Protein AF-A0AA38JAK2-F1 (afdb_monomer_lite)

pLDDT: mean 86.17, std 13.08, range [46.09, 96.94]

Foldseek 3Di:
DVVVLVVQLVLLCVAPVSVVVVVQVVVDPDPVDRPCPQWDQDPSRFIWGQDPVRDTDTDGRPVCVVVVVVVVVVVVVVVVVPD

Sequence (83 aa):
SNEELDRWVNAYQEDPHFVNVIQTRKLETDMNQPIHPQYFIAEDNLIYFEDVLGNLRLCVPRTLRAEIMNEVHNTITEAAHAG

Structure (mmCIF, N/CA/C/O backbone):
data_AF-A0AA38JAK2-F1
#
_entry.id   AF-A0AA38JAK2-F1
#
loop_
_atom_site.group_PDB
_atom_site.id
_atom_site.type_symbol
_atom_site.label_atom_id
_atom_site.label_alt_id
_atom_site.label_comp_id
_atom_site.label_asym_id
_atom_site.label_entity_id
_atom_site.label_seq_id
_atom_site.pdbx_PDB_ins_code
_atom_site.Cartn_x
_atom_site.Cartn_y
_atom_site.Cartn_z
_atom_site.occupancy
_atom_site.B_iso_or_equiv
_atom_site.auth_seq_id
_atom_site.auth_comp_id
_atom_site.auth_asym_id
_atom_site.auth_atom_id
_atom_site.pdbx_PDB_model_num
ATOM 1 N N . SER A 1 1 ? -11.772 12.791 4.324 1.00 59.81 1 SER A N 1
ATOM 2 C CA . SER A 1 1 ? -11.155 13.619 5.383 1.00 59.81 1 SER A CA 1
ATOM 3 C C . SER A 1 1 ? -9.655 13.407 5.316 1.00 59.81 1 SER A C 1
ATOM 5 O O . SER A 1 1 ? -9.246 12.276 5.089 1.00 59.81 1 SER A O 1
ATOM 7 N N . ASN A 1 2 ? -8.844 14.458 5.475 1.00 82.38 2 ASN A N 1
ATOM 8 C CA . ASN A 1 2 ? -7.378 14.320 5.450 1.00 82.38 2 ASN A CA 1
ATOM 9 C C . ASN A 1 2 ? -6.859 13.408 6.575 1.00 82.38 2 ASN A C 1
ATOM 11 O O . ASN A 1 2 ? -5.866 12.732 6.379 1.00 82.38 2 ASN A O 1
ATOM 15 N N . GLU A 1 3 ? -7.585 13.302 7.692 1.00 93.19 3 GLU A N 1
ATOM 16 C CA . GLU A 1 3 ? -7.227 12.439 8.829 1.00 93.19 3 GLU A CA 1
ATOM 17 C C . GLU A 1 3 ? -7.126 10.952 8.467 1.00 93.19 3 GLU A C 1
ATOM 19 O O . GLU A 1 3 ? -6.197 10.276 8.902 1.00 93.19 3 GLU A O 1
ATOM 24 N N . GLU A 1 4 ? -8.055 10.439 7.653 1.00 91.69 4 GLU A N 1
ATOM 25 C CA . GLU A 1 4 ? -8.001 9.041 7.216 1.00 91.69 4 GLU A CA 1
ATOM 26 C C . GLU A 1 4 ? -6.822 8.839 6.261 1.00 91.69 4 GLU A C 1
ATOM 28 O O . GLU A 1 4 ? -6.066 7.886 6.404 1.00 91.69 4 GLU A O 1
ATOM 33 N N . LEU A 1 5 ? -6.583 9.780 5.344 1.00 94.38 5 LEU A N 1
ATOM 34 C CA . LEU A 1 5 ? -5.414 9.711 4.470 1.00 94.38 5 LEU A CA 1
ATOM 35 C C . LEU A 1 5 ? -4.106 9.713 5.277 1.00 94.38 5 LEU A C 1
ATOM 37 O O . LEU A 1 5 ? -3.260 8.846 5.071 1.00 94.38 5 LEU A O 1
ATOM 41 N N . ASP A 1 6 ? -3.968 10.630 6.235 1.00 95.44 6 ASP A N 1
ATOM 42 C CA . ASP A 1 6 ? -2.792 10.731 7.101 1.00 95.44 6 ASP A CA 1
ATOM 43 C C . ASP A 1 6 ? -2.584 9.444 7.902 1.00 95.44 6 ASP A C 1
ATOM 45 O O . ASP A 1 6 ? -1.462 8.953 8.023 1.00 95.44 6 ASP A O 1
ATOM 49 N N . ARG A 1 7 ? -3.665 8.845 8.408 1.00 95.75 7 ARG A N 1
ATOM 50 C CA . ARG A 1 7 ? -3.624 7.554 9.097 1.00 95.75 7 ARG A CA 1
ATOM 51 C C . ARG A 1 7 ? -3.069 6.447 8.201 1.00 95.75 7 ARG A C 1
ATOM 53 O O . ARG A 1 7 ? -2.200 5.698 8.647 1.00 95.75 7 ARG A O 1
ATOM 60 N N . TRP A 1 8 ? -3.527 6.346 6.954 1.00 96.56 8 TRP A N 1
ATOM 61 C CA . TRP A 1 8 ? -3.009 5.358 6.001 1.00 96.56 8 TRP A CA 1
ATOM 62 C C . TRP A 1 8 ? -1.540 5.607 5.665 1.00 96.56 8 TRP A C 1
ATOM 64 O O . TRP A 1 8 ? -0.730 4.678 5.707 1.00 96.56 8 TRP A O 1
ATOM 74 N N . VAL A 1 9 ? -1.178 6.861 5.392 1.00 95.44 9 VAL A N 1
ATOM 75 C CA . VAL A 1 9 ? 0.203 7.253 5.092 1.00 95.44 9 VAL A CA 1
ATOM 76 C C . VAL A 1 9 ? 1.136 6.920 6.257 1.00 95.44 9 VAL A C 1
ATOM 78 O O . VAL A 1 9 ? 2.192 6.321 6.039 1.00 95.44 9 VAL A O 1
ATOM 81 N N . ASN A 1 10 ? 0.729 7.223 7.490 1.00 96.19 10 ASN A N 1
ATOM 82 C CA . ASN A 1 10 ? 1.480 6.884 8.698 1.00 96.19 10 ASN A CA 1
ATOM 83 C C . ASN A 1 10 ? 1.602 5.367 8.882 1.00 96.19 10 ASN A C 1
ATOM 85 O O . ASN A 1 10 ? 2.694 4.866 9.144 1.00 96.19 10 ASN A O 1
ATOM 89 N N . ALA A 1 11 ? 0.525 4.615 8.656 1.00 96.81 11 ALA A N 1
ATOM 90 C CA . ALA A 1 11 ? 0.552 3.161 8.755 1.00 96.81 11 ALA A CA 1
ATOM 91 C C . ALA A 1 11 ? 1.524 2.512 7.748 1.00 96.81 11 ALA A C 1
ATOM 93 O O . ALA A 1 11 ? 2.167 1.515 8.083 1.00 96.81 11 ALA A O 1
ATOM 94 N N . TYR A 1 12 ? 1.711 3.083 6.550 1.00 96.94 12 TYR A N 1
ATOM 95 C CA . TYR A 1 12 ? 2.768 2.627 5.634 1.00 96.94 12 TYR A CA 1
ATOM 96 C C . TYR A 1 12 ? 4.180 2.871 6.184 1.00 96.94 12 TYR A C 1
ATOM 98 O O . TYR A 1 12 ? 5.064 2.055 5.930 1.00 96.94 12 TYR A O 1
ATOM 106 N N . GLN A 1 13 ? 4.406 3.957 6.936 1.00 94.56 13 GLN A N 1
ATOM 107 C CA . GLN A 1 13 ? 5.706 4.239 7.569 1.00 94.56 13 GLN A CA 1
ATOM 108 C C . GLN A 1 13 ? 6.018 3.291 8.737 1.00 94.56 13 GLN A C 1
ATOM 110 O O . GLN A 1 13 ? 7.180 3.107 9.091 1.00 94.56 13 GLN A O 1
ATOM 115 N N . GLU A 1 14 ? 4.995 2.686 9.336 1.00 95.38 14 GLU A N 1
ATOM 116 C CA . GLU A 1 14 ? 5.139 1.723 10.430 1.00 95.38 14 GLU A CA 1
ATOM 117 C C . GLU A 1 14 ? 5.250 0.272 9.944 1.00 95.38 14 GLU A C 1
ATOM 119 O O . GLU A 1 14 ? 5.626 -0.607 10.720 1.00 95.38 14 GLU A O 1
ATOM 124 N N . ASP A 1 15 ? 4.946 -0.006 8.671 1.00 96.19 15 ASP A N 1
ATOM 125 C CA . ASP A 1 15 ? 5.069 -1.339 8.087 1.00 96.19 15 ASP A CA 1
ATOM 126 C C . ASP A 1 15 ? 6.435 -1.518 7.395 1.00 96.19 15 ASP A C 1
ATOM 128 O O . ASP A 1 15 ? 6.651 -0.956 6.318 1.00 96.19 15 ASP A O 1
ATOM 132 N N . PRO A 1 16 ? 7.346 -2.365 7.927 1.00 95.25 16 PRO A N 1
ATOM 133 C CA . PRO A 1 16 ? 8.670 -2.588 7.341 1.00 95.25 16 PRO A CA 1
ATOM 134 C C . PRO A 1 16 ? 8.687 -2.915 5.844 1.00 95.25 16 PRO A C 1
ATOM 136 O O . PRO A 1 16 ? 9.648 -2.576 5.156 1.00 95.25 16 PRO A O 1
ATOM 139 N N . HIS A 1 17 ? 7.649 -3.588 5.335 1.00 94.38 17 HIS A N 1
ATOM 140 C CA . HIS A 1 17 ? 7.559 -3.925 3.915 1.00 94.38 17 HIS A CA 1
ATOM 141 C C . HIS A 1 17 ? 7.335 -2.668 3.076 1.00 94.38 17 HIS A C 1
ATOM 143 O O . HIS A 1 17 ? 8.077 -2.409 2.132 1.00 94.38 17 HIS A O 1
ATOM 149 N N . PHE A 1 18 ? 6.351 -1.854 3.453 1.00 95.31 18 PHE A N 1
ATOM 150 C CA . PHE A 1 18 ? 6.008 -0.646 2.709 1.00 95.31 18 PHE A CA 1
ATOM 151 C C . PHE A 1 18 ? 7.034 0.471 2.897 1.00 95.31 18 PHE A C 1
ATOM 153 O O . PHE A 1 18 ? 7.315 1.185 1.938 1.00 95.31 18 PHE A O 1
ATOM 160 N N . VAL A 1 19 ? 7.697 0.552 4.054 1.00 94.81 19 VAL A N 1
ATOM 161 C CA . VAL A 1 19 ? 8.879 1.411 4.236 1.00 94.81 19 VAL A CA 1
ATOM 162 C C . VAL A 1 19 ? 9.946 1.096 3.189 1.00 94.81 19 VAL A C 1
ATOM 164 O O . VAL A 1 19 ? 10.457 2.011 2.544 1.00 94.81 19 VAL A O 1
ATOM 167 N N . ASN A 1 20 ? 10.256 -0.187 2.981 1.00 93.19 20 ASN A N 1
ATOM 168 C CA . ASN A 1 20 ? 11.241 -0.607 1.987 1.00 93.19 20 ASN A CA 1
ATOM 169 C C . ASN A 1 20 ? 10.793 -0.242 0.561 1.00 93.19 20 ASN A C 1
ATOM 171 O O . ASN A 1 20 ? 11.561 0.363 -0.185 1.00 93.19 20 ASN A O 1
ATOM 175 N N . VAL A 1 21 ? 9.529 -0.503 0.209 1.00 92.50 21 VAL A N 1
ATOM 176 C CA . VAL A 1 21 ? 8.960 -0.123 -1.099 1.00 92.50 21 VAL A CA 1
ATOM 177 C C . VAL A 1 21 ? 9.063 1.388 -1.348 1.00 92.50 21 VAL A C 1
ATOM 179 O O . VAL A 1 21 ? 9.469 1.816 -2.424 1.00 92.50 21 VAL A O 1
ATOM 182 N N . ILE A 1 22 ? 8.752 2.218 -0.350 1.00 92.12 22 ILE A N 1
ATOM 183 C CA . ILE A 1 22 ? 8.843 3.680 -0.472 1.00 92.12 22 ILE A CA 1
ATOM 184 C C . ILE A 1 22 ? 10.302 4.130 -0.614 1.00 92.12 22 ILE A C 1
ATOM 186 O O . ILE A 1 22 ? 10.608 5.008 -1.421 1.00 92.12 22 ILE A O 1
ATOM 190 N N . GLN A 1 23 ? 11.213 3.565 0.181 1.00 91.12 23 GLN A N 1
ATOM 191 C CA . GLN A 1 23 ? 12.628 3.938 0.157 1.00 91.12 23 GLN A CA 1
ATOM 192 C C . GLN A 1 23 ? 13.297 3.558 -1.162 1.00 91.12 23 GLN A C 1
ATOM 194 O O . GLN A 1 23 ? 13.975 4.390 -1.760 1.00 91.12 23 GLN A O 1
ATOM 199 N N . THR A 1 24 ? 13.077 2.334 -1.635 1.00 89.69 24 THR A N 1
ATOM 200 C CA . THR A 1 24 ? 13.586 1.869 -2.932 1.00 89.69 24 THR A CA 1
ATOM 201 C C . THR A 1 24 ? 13.064 2.746 -4.059 1.00 89.69 24 THR A C 1
ATOM 203 O O . THR A 1 24 ? 13.866 3.258 -4.832 1.00 89.69 24 THR A O 1
ATOM 206 N N . ARG A 1 25 ? 11.764 3.063 -4.069 1.00 84.88 25 ARG A N 1
ATOM 207 C CA . ARG A 1 25 ? 11.170 3.960 -5.068 1.00 84.88 25 ARG A CA 1
ATOM 208 C C . ARG A 1 25 ? 11.785 5.363 -5.079 1.00 84.88 25 ARG A C 1
ATOM 210 O O . ARG A 1 25 ? 11.921 5.958 -6.140 1.00 84.88 25 ARG A O 1
ATOM 217 N N . LYS A 1 26 ? 12.172 5.903 -3.917 1.00 84.19 26 LYS A N 1
ATOM 218 C CA . LYS A 1 26 ? 12.851 7.213 -3.813 1.00 84.19 26 LYS A CA 1
ATOM 219 C C . LYS A 1 26 ? 14.301 7.186 -4.300 1.00 84.19 26 LYS A C 1
ATOM 221 O O . LYS A 1 26 ? 14.815 8.220 -4.716 1.00 84.19 26 LYS A O 1
ATOM 226 N N . LEU A 1 27 ? 14.968 6.040 -4.178 1.00 83.75 27 LEU A N 1
ATOM 227 C CA . LEU A 1 27 ? 16.372 5.852 -4.554 1.00 83.75 27 LEU A CA 1
ATOM 228 C C . LEU A 1 27 ? 16.541 5.351 -5.995 1.00 83.75 27 LEU A C 1
ATOM 230 O O . LEU A 1 27 ? 17.658 5.358 -6.509 1.00 83.75 27 LEU A O 1
ATOM 234 N N . GLU A 1 28 ? 15.458 4.915 -6.638 1.00 80.88 28 GLU A N 1
ATOM 235 C CA . GLU A 1 28 ? 15.449 4.472 -8.029 1.00 80.88 28 GLU A CA 1
ATOM 236 C C . GLU A 1 28 ? 15.872 5.603 -8.972 1.00 80.88 28 GLU A C 1
ATOM 238 O O . GLU A 1 28 ? 15.214 6.634 -9.099 1.00 80.88 28 GLU A O 1
ATOM 243 N N . THR A 1 29 ? 16.992 5.387 -9.656 1.00 73.38 29 THR A N 1
ATOM 244 C CA . THR A 1 29 ? 17.520 6.296 -10.679 1.00 73.38 29 THR A CA 1
ATOM 245 C C . THR A 1 29 ? 17.099 5.898 -12.094 1.00 73.38 29 THR A C 1
ATOM 247 O O . THR A 1 29 ? 17.100 6.748 -12.984 1.00 73.38 29 THR A O 1
ATOM 250 N N . ASP A 1 30 ? 1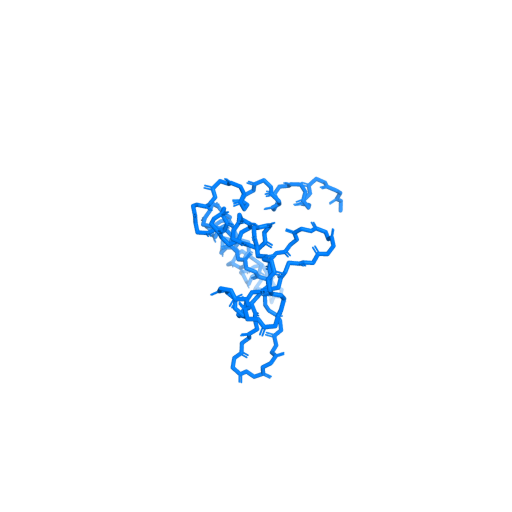6.715 4.634 -12.305 1.00 76.94 30 ASP A N 1
ATOM 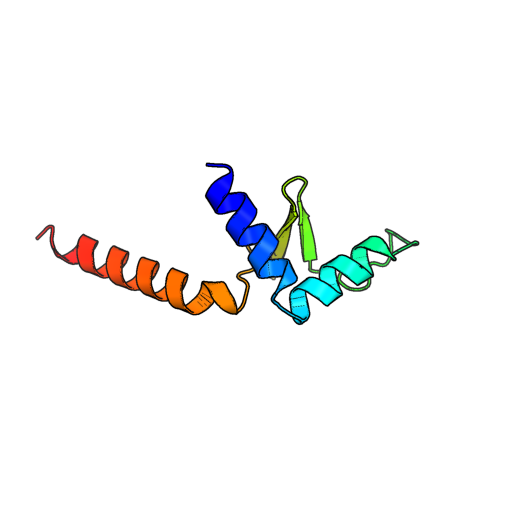251 C CA . ASP A 1 30 ? 16.211 4.110 -13.578 1.00 76.94 30 ASP A CA 1
ATOM 252 C C . ASP A 1 30 ? 14.724 3.749 -13.465 1.00 76.94 30 ASP A C 1
ATOM 254 O O . ASP A 1 30 ? 14.341 2.702 -12.946 1.00 76.94 30 ASP A O 1
ATOM 258 N N . MET A 1 31 ? 13.876 4.630 -13.995 1.00 74.31 31 MET A N 1
ATOM 259 C CA . MET A 1 31 ? 12.422 4.456 -13.996 1.00 74.31 31 MET A CA 1
ATOM 260 C C . MET A 1 31 ? 11.942 3.345 -14.945 1.00 74.31 31 MET A C 1
ATOM 262 O O . MET A 1 31 ? 10.781 2.949 -14.853 1.00 74.31 31 MET A O 1
ATOM 266 N N . ASN A 1 32 ? 12.798 2.837 -15.843 1.00 76.69 32 ASN A N 1
ATOM 267 C CA . ASN A 1 32 ? 12.443 1.760 -16.772 1.00 76.69 32 ASN A CA 1
ATOM 268 C C . ASN A 1 32 ? 12.607 0.362 -16.157 1.00 76.69 32 ASN A C 1
ATOM 270 O O . ASN A 1 32 ? 12.116 -0.612 -16.726 1.00 76.69 32 ASN A O 1
ATOM 274 N N . GLN A 1 33 ? 13.299 0.249 -15.020 1.00 76.19 33 GLN A N 1
ATOM 275 C CA . GLN A 1 33 ? 13.530 -1.013 -14.312 1.00 76.19 33 GLN A CA 1
ATOM 276 C C . GLN A 1 33 ? 13.326 -0.825 -12.803 1.00 76.19 33 GLN A C 1
ATOM 278 O O . GLN A 1 33 ? 14.287 -0.899 -12.034 1.00 76.19 33 GLN A O 1
ATOM 283 N N . PRO A 1 34 ? 12.082 -0.568 -12.360 1.00 80.56 34 PRO A N 1
ATOM 284 C CA . PRO A 1 34 ? 11.802 -0.451 -10.938 1.00 80.56 34 PRO A CA 1
ATOM 285 C C . PRO A 1 34 ? 12.102 -1.774 -10.220 1.00 80.56 34 PRO A C 1
ATOM 287 O O . PRO A 1 34 ? 11.858 -2.860 -10.747 1.00 80.56 34 PRO A O 1
ATOM 290 N N . ILE A 1 35 ? 12.606 -1.681 -8.993 1.00 85.44 35 ILE A N 1
ATOM 291 C CA . ILE A 1 35 ? 12.886 -2.802 -8.087 1.00 85.44 35 ILE A CA 1
ATOM 292 C C . ILE A 1 35 ? 11.578 -3.506 -7.708 1.00 85.44 35 ILE A C 1
ATOM 294 O O . ILE A 1 35 ? 11.536 -4.727 -7.541 1.00 85.44 35 ILE A O 1
ATOM 298 N N . HIS A 1 36 ? 10.497 -2.732 -7.603 1.00 86.31 36 HIS A N 1
ATOM 299 C CA . HIS A 1 36 ? 9.159 -3.231 -7.320 1.00 86.31 36 HIS A CA 1
ATOM 300 C C . HIS A 1 36 ? 8.156 -2.808 -8.406 1.00 86.31 36 HIS A C 1
ATOM 302 O O . HIS A 1 36 ? 7.316 -1.941 -8.155 1.00 86.31 36 HIS A O 1
ATOM 308 N N . PRO A 1 37 ? 8.210 -3.411 -9.611 1.00 86.94 37 PRO A N 1
ATOM 309 C CA . PRO A 1 37 ? 7.347 -3.038 -10.738 1.00 86.94 3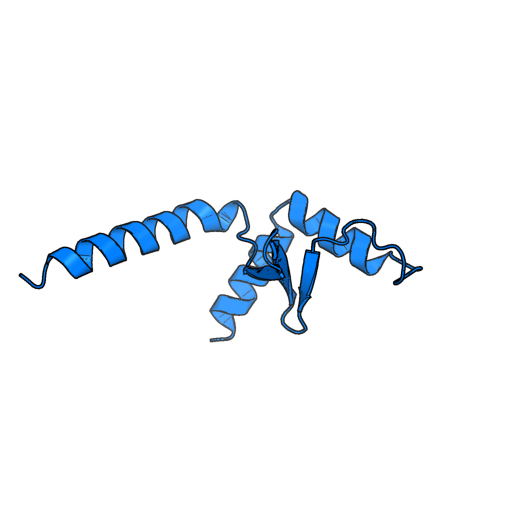7 PRO A CA 1
ATOM 310 C C . PRO A 1 37 ? 5.855 -3.224 -10.453 1.00 86.94 37 PRO A C 1
ATOM 312 O O . PRO A 1 37 ? 5.026 -2.584 -11.085 1.00 86.94 37 PRO A O 1
ATOM 315 N N . GLN A 1 38 ? 5.512 -4.099 -9.509 1.00 89.75 38 GLN A N 1
ATOM 316 C CA . GLN A 1 38 ? 4.134 -4.408 -9.151 1.00 89.75 38 GLN A CA 1
ATOM 317 C C . GLN A 1 38 ? 3.467 -3.346 -8.269 1.00 89.75 38 GLN A C 1
ATOM 319 O O . GLN A 1 38 ? 2.258 -3.428 -8.054 1.00 89.75 38 GLN A O 1
ATOM 324 N N . TYR A 1 39 ? 4.239 -2.411 -7.700 1.00 92.19 39 TYR A N 1
ATOM 325 C CA . TYR A 1 39 ? 3.716 -1.372 -6.819 1.00 92.19 39 TYR A CA 1
ATOM 326 C C . TYR A 1 39 ? 3.681 -0.012 -7.508 1.00 92.19 39 TYR A C 1
ATOM 328 O O . TYR A 1 39 ? 4.626 0.414 -8.168 1.00 92.19 39 TYR A O 1
ATOM 336 N N . PHE A 1 40 ? 2.593 0.705 -7.266 1.00 91.12 40 PHE A N 1
ATOM 337 C CA . PHE A 1 40 ? 2.373 2.070 -7.705 1.00 91.12 40 PHE A CA 1
ATOM 338 C C . PHE A 1 40 ? 2.130 2.955 -6.481 1.00 91.12 40 PHE A C 1
ATOM 340 O O . PHE A 1 40 ? 1.308 2.618 -5.633 1.00 91.12 40 PHE A O 1
ATOM 347 N N . ILE A 1 41 ? 2.845 4.076 -6.379 1.00 92.69 41 ILE A N 1
ATOM 348 C CA . ILE A 1 41 ? 2.625 5.080 -5.330 1.00 92.69 41 ILE A CA 1
ATOM 349 C C . ILE A 1 41 ? 1.926 6.268 -5.985 1.00 92.69 41 ILE A C 1
ATOM 351 O O . ILE A 1 41 ? 2.489 6.882 -6.892 1.00 92.69 41 ILE A O 1
ATOM 355 N N . ALA A 1 42 ? 0.701 6.553 -5.553 1.00 92.38 42 ALA A N 1
ATOM 356 C CA . ALA A 1 42 ? -0.100 7.660 -6.063 1.00 92.38 42 ALA A CA 1
ATOM 357 C C . ALA A 1 42 ? 0.333 9.010 -5.456 1.00 92.38 42 ALA A C 1
ATOM 359 O O . ALA A 1 42 ? 1.132 9.065 -4.520 1.00 92.38 42 ALA A O 1
ATOM 360 N N . GLU A 1 43 ? -0.199 10.117 -5.985 1.00 91.56 43 GLU A N 1
ATOM 361 C CA . GLU A 1 43 ? 0.130 11.482 -5.531 1.00 91.56 43 GLU A CA 1
ATOM 362 C C . GLU A 1 43 ? -0.247 11.741 -4.064 1.00 91.56 43 GLU A C 1
ATOM 364 O O . GLU A 1 43 ? 0.381 12.551 -3.384 1.00 91.56 43 GLU A O 1
ATOM 369 N N . ASP A 1 44 ? -1.244 11.017 -3.559 1.00 92.62 44 ASP A N 1
ATOM 370 C CA . ASP A 1 44 ? -1.697 11.044 -2.168 1.00 92.62 44 ASP A CA 1
ATOM 371 C C . ASP A 1 44 ? -0.848 10.157 -1.232 1.00 92.62 44 ASP A C 1
ATOM 373 O O . ASP A 1 44 ? -1.137 10.053 -0.043 1.00 92.62 44 ASP A O 1
ATOM 377 N N . ASN A 1 45 ? 0.238 9.564 -1.740 1.00 92.94 45 ASN A N 1
ATOM 378 C CA . ASN A 1 45 ? 1.111 8.605 -1.056 1.00 92.94 45 ASN A CA 1
ATOM 379 C C . ASN A 1 45 ? 0.440 7.271 -0.687 1.00 92.94 45 ASN A C 1
ATOM 381 O O . ASN A 1 45 ? 0.996 6.506 0.107 1.00 92.94 45 ASN A O 1
ATOM 385 N N . LEU A 1 46 ? -0.712 6.944 -1.279 1.00 95.81 46 LEU A N 1
ATOM 386 C CA . LEU A 1 46 ? -1.274 5.602 -1.184 1.00 95.81 46 LEU A CA 1
ATOM 387 C C . LEU A 1 46 ? -0.513 4.626 -2.087 1.00 95.81 46 LEU A C 1
ATOM 389 O O . LEU A 1 46 ? -0.090 4.964 -3.195 1.00 95.81 46 LEU A O 1
ATOM 393 N N . ILE A 1 47 ? -0.354 3.391 -1.605 1.00 96.06 47 ILE A N 1
ATOM 394 C CA . ILE A 1 47 ? 0.337 2.321 -2.324 1.00 96.06 47 ILE A CA 1
ATOM 395 C C . ILE A 1 47 ? -0.696 1.377 -2.928 1.00 96.06 47 ILE A C 1
ATOM 397 O O . ILE A 1 47 ? -1.556 0.841 -2.231 1.00 96.06 47 ILE A O 1
ATOM 401 N N . TYR A 1 48 ? -0.571 1.125 -4.223 1.00 96.31 48 TYR A N 1
ATOM 402 C CA . TYR A 1 48 ? -1.402 0.201 -4.977 1.00 96.31 48 TYR A CA 1
ATOM 403 C C . TYR A 1 48 ? -0.560 -0.943 -5.528 1.00 96.31 48 TYR A C 1
ATOM 405 O O . TYR A 1 48 ? 0.613 -0.769 -5.847 1.00 96.31 48 TYR A O 1
ATOM 413 N N . PHE A 1 49 ? -1.175 -2.111 -5.646 1.00 94.69 49 PHE A N 1
ATOM 414 C CA . PHE A 1 49 ? -0.628 -3.274 -6.330 1.00 94.69 49 PHE A CA 1
ATOM 415 C C . PHE A 1 49 ? -1.468 -3.569 -7.570 1.00 94.69 49 PHE A C 1
ATOM 417 O O . PHE A 1 49 ? -2.698 -3.569 -7.481 1.00 94.69 49 PHE A O 1
ATOM 424 N N . GLU A 1 50 ? -0.818 -3.835 -8.698 1.00 93.06 50 GLU A N 1
ATOM 425 C CA . GLU A 1 50 ? -1.493 -4.318 -9.903 1.00 93.06 50 GLU A CA 1
ATOM 426 C C . GLU A 1 50 ? -1.660 -5.841 -9.837 1.00 93.06 50 GLU A C 1
ATOM 428 O O . GLU A 1 50 ? -0.684 -6.589 -9.760 1.00 93.06 50 GLU A O 1
ATOM 433 N N . ASP A 1 51 ? -2.908 -6.309 -9.837 1.00 92.25 51 ASP A N 1
ATOM 434 C CA . ASP A 1 51 ? -3.194 -7.740 -9.847 1.00 92.25 51 ASP A CA 1
ATOM 435 C C . ASP A 1 51 ? -3.011 -8.381 -11.230 1.00 92.25 51 ASP A C 1
ATOM 437 O O . ASP A 1 51 ? -2.785 -7.722 -12.240 1.00 92.25 51 ASP A O 1
ATOM 441 N N . VAL A 1 52 ? -3.129 -9.709 -11.289 1.00 89.81 52 VAL A N 1
ATOM 442 C CA . VAL A 1 52 ? -2.943 -10.484 -12.531 1.00 89.81 52 VAL A CA 1
ATOM 443 C C . VAL A 1 52 ? -3.944 -10.143 -13.642 1.00 89.81 52 VAL A C 1
ATOM 445 O O . VAL A 1 52 ? -3.754 -10.566 -14.779 1.00 89.81 52 VAL A O 1
ATOM 448 N N . LEU A 1 53 ? -5.022 -9.428 -13.316 1.00 93.94 53 LEU A N 1
ATOM 449 C CA . LEU A 1 53 ? -6.033 -8.962 -14.260 1.00 93.94 53 LEU A CA 1
ATOM 450 C C . LEU A 1 53 ? -5.839 -7.478 -14.624 1.00 93.94 53 LEU A C 1
ATOM 452 O O . LEU A 1 53 ? -6.669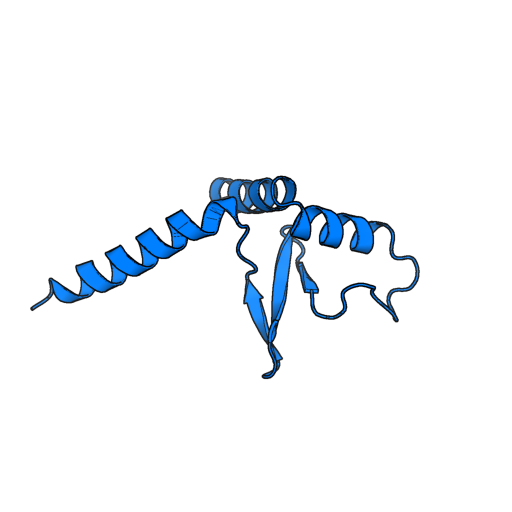 -6.930 -15.346 1.00 93.94 53 LEU A O 1
ATOM 456 N N . GLY A 1 54 ? -4.777 -6.833 -14.132 1.00 89.25 54 GLY A N 1
ATOM 457 C CA . GLY A 1 54 ? -4.487 -5.417 -14.356 1.00 89.25 54 GLY A CA 1
ATOM 458 C C . GLY A 1 54 ? -5.275 -4.463 -13.454 1.00 89.25 54 GLY A C 1
ATOM 459 O O . GLY A 1 54 ? -5.322 -3.264 -13.719 1.00 89.25 54 GLY A O 1
ATOM 460 N N . ASN A 1 55 ? -5.940 -4.957 -12.402 1.00 93.12 55 ASN A N 1
ATOM 461 C CA . ASN A 1 55 ? -6.658 -4.075 -11.481 1.00 93.12 55 ASN A CA 1
ATOM 462 C C . ASN A 1 55 ? -5.715 -3.524 -10.416 1.00 93.12 55 ASN A C 1
ATOM 464 O O . ASN A 1 55 ? -4.980 -4.279 -9.775 1.00 93.12 55 ASN A O 1
ATOM 468 N N . LEU A 1 56 ? -5.828 -2.224 -10.143 1.00 93.69 56 LEU A N 1
ATOM 469 C CA . LEU A 1 56 ? -5.148 -1.589 -9.020 1.00 93.69 56 LEU A CA 1
ATOM 470 C C . LEU A 1 56 ? -5.897 -1.873 -7.717 1.00 93.69 56 LEU A C 1
ATOM 472 O O . LEU A 1 56 ? -7.078 -1.554 -7.570 1.00 93.69 56 LEU A O 1
ATOM 476 N N . ARG A 1 57 ? -5.195 -2.460 -6.751 1.00 95.00 57 ARG A N 1
ATOM 477 C CA . ARG A 1 57 ? -5.708 -2.756 -5.411 1.00 95.00 57 ARG A CA 1
ATOM 478 C C . ARG A 1 57 ? -4.941 -1.960 -4.376 1.00 95.00 57 ARG A C 1
ATOM 480 O O . ARG A 1 57 ? -3.714 -2.003 -4.361 1.00 95.00 57 ARG A O 1
ATOM 487 N N . LEU A 1 58 ? -5.664 -1.273 -3.497 1.00 95.75 58 LEU A N 1
ATOM 488 C CA . LEU A 1 58 ? -5.061 -0.562 -2.376 1.00 95.75 58 LEU A CA 1
ATOM 489 C C . LEU A 1 58 ? -4.344 -1.561 -1.458 1.00 95.75 58 LEU A C 1
ATOM 491 O O . LEU A 1 58 ? -4.921 -2.563 -1.028 1.00 95.75 58 LEU A O 1
ATOM 495 N N . CYS A 1 59 ? -3.073 -1.301 -1.180 1.00 96.50 59 CYS A N 1
ATOM 496 C CA . CYS A 1 59 ? -2.272 -2.125 -0.291 1.00 96.50 59 CYS A CA 1
ATOM 497 C C . CYS A 1 59 ? -2.616 -1.804 1.161 1.00 96.50 59 CYS A C 1
ATOM 499 O O . CYS A 1 59 ? -2.537 -0.661 1.577 1.00 96.50 59 CYS A O 1
ATOM 501 N N . VAL A 1 60 ? -2.956 -2.813 1.959 1.00 96.06 60 VAL A N 1
ATOM 502 C CA . VAL A 1 60 ? -3.326 -2.602 3.365 1.00 96.06 60 VAL A CA 1
ATOM 503 C C . VAL A 1 60 ? -2.111 -2.831 4.278 1.00 96.06 60 VAL A C 1
ATOM 505 O O . VAL A 1 60 ? -1.626 -3.969 4.338 1.00 96.06 60 VAL A O 1
ATOM 508 N N . PRO A 1 61 ? -1.626 -1.812 5.020 1.00 95.94 61 PRO A N 1
ATOM 509 C CA . PRO A 1 61 ? -0.584 -1.973 6.038 1.00 95.94 61 PRO A CA 1
ATOM 510 C C . PRO A 1 61 ? -0.970 -3.002 7.094 1.00 95.94 61 PRO A C 1
ATOM 512 O O . PRO A 1 61 ? -2.134 -3.080 7.493 1.00 95.94 61 PRO A O 1
ATOM 515 N N . ARG A 1 62 ? -0.000 -3.763 7.615 1.00 94.19 62 ARG A N 1
ATOM 516 C CA . ARG A 1 62 ? -0.260 -4.791 8.639 1.00 94.19 62 ARG A CA 1
ATOM 517 C C . ARG A 1 62 ? -1.019 -4.263 9.853 1.00 94.19 62 ARG A C 1
ATOM 519 O O . ARG A 1 62 ? -1.880 -4.979 10.358 1.00 94.19 62 ARG A O 1
ATOM 526 N N . THR A 1 63 ? -0.730 -3.037 10.279 1.00 93.88 63 THR A N 1
ATOM 527 C CA . THR A 1 63 ? -1.369 -2.375 11.424 1.00 93.88 63 THR A CA 1
ATOM 528 C C . THR A 1 63 ? -2.863 -2.117 11.211 1.00 93.88 63 THR A C 1
ATOM 530 O O . THR A 1 63 ? -3.619 -2.183 12.174 1.00 93.88 63 THR A O 1
ATOM 533 N N . LEU A 1 64 ? -3.315 -1.924 9.966 1.00 95.38 64 LEU A N 1
ATOM 534 C CA . LEU A 1 64 ? -4.720 -1.639 9.633 1.00 95.38 64 LEU A CA 1
ATOM 535 C C . LEU A 1 64 ? -5.541 -2.891 9.283 1.00 95.38 64 LEU A C 1
ATOM 537 O O . LEU A 1 64 ? -6.770 -2.850 9.283 1.00 95.38 64 LEU A O 1
ATOM 541 N N . ARG A 1 65 ? -4.895 -4.033 9.004 1.00 93.56 65 ARG A N 1
ATOM 542 C CA . ARG A 1 65 ? -5.585 -5.250 8.523 1.00 93.56 65 ARG A CA 1
ATOM 543 C C . ARG A 1 65 ? -6.664 -5.754 9.477 1.00 93.56 65 ARG A C 1
ATOM 545 O O . ARG A 1 65 ? -7.724 -6.157 9.013 1.00 93.56 65 ARG A O 1
ATOM 552 N N . ALA A 1 66 ? -6.384 -5.784 10.780 1.00 90.69 66 ALA A N 1
ATOM 553 C CA . ALA A 1 66 ? -7.330 -6.307 11.766 1.00 90.69 66 ALA A CA 1
ATOM 554 C C . ALA A 1 66 ? -8.596 -5.445 11.842 1.00 90.69 66 ALA A C 1
ATOM 556 O O . ALA A 1 66 ? -9.704 -5.970 11.882 1.00 90.69 66 ALA A O 1
ATOM 557 N N . GLU A 1 67 ? -8.424 -4.127 11.816 1.00 91.88 67 GLU A N 1
ATOM 558 C CA . GLU A 1 67 ? -9.523 -3.174 11.881 1.00 91.88 67 GLU A CA 1
ATOM 559 C C . GLU A 1 67 ? -10.396 -3.233 10.630 1.00 91.88 67 GLU A C 1
ATOM 561 O O . GLU A 1 67 ? -11.597 -3.445 10.745 1.00 91.88 67 GLU A O 1
ATOM 566 N N . ILE A 1 68 ? -9.789 -3.189 9.443 1.00 90.62 68 ILE A N 1
ATOM 567 C CA . ILE A 1 68 ? -10.519 -3.286 8.172 1.00 90.62 68 ILE A CA 1
ATOM 568 C C . ILE A 1 68 ? -11.289 -4.609 8.080 1.00 90.62 68 ILE A C 1
ATOM 570 O O . ILE A 1 68 ? -12.429 -4.642 7.624 1.00 90.62 68 ILE A O 1
ATOM 574 N N . MET A 1 69 ? -10.702 -5.719 8.540 1.00 89.50 69 MET A N 1
ATOM 575 C CA . MET A 1 69 ? -11.412 -7.003 8.576 1.00 89.50 69 MET A CA 1
ATOM 576 C C . MET A 1 69 ? -12.615 -6.969 9.523 1.00 89.50 69 MET A C 1
ATOM 578 O O . MET A 1 69 ? -13.659 -7.528 9.187 1.00 89.50 69 MET A O 1
ATOM 582 N N . ASN A 1 70 ? -12.497 -6.298 10.672 1.00 88.69 70 ASN A N 1
ATOM 583 C CA . ASN A 1 70 ? -13.618 -6.107 11.590 1.00 88.69 70 ASN A CA 1
ATOM 584 C C . ASN A 1 70 ? -14.706 -5.218 10.977 1.00 88.69 70 ASN A C 1
ATOM 586 O O . ASN A 1 70 ? -15.880 -5.555 11.081 1.00 88.69 70 ASN A O 1
ATOM 590 N N . GLU A 1 71 ? -14.343 -4.124 10.307 1.00 86.81 71 GLU A N 1
ATOM 591 C CA . GLU A 1 71 ? -15.296 -3.250 9.611 1.00 86.81 71 GLU A CA 1
ATOM 592 C C . GLU A 1 71 ? -16.070 -4.013 8.535 1.00 86.81 71 GLU A C 1
ATOM 594 O O . GLU A 1 71 ? -17.299 -3.958 8.497 1.00 86.81 71 GLU A O 1
ATOM 599 N N . VAL A 1 72 ? -15.371 -4.788 7.701 1.00 83.69 72 VAL A N 1
ATOM 600 C CA . VAL A 1 72 ? -15.997 -5.631 6.674 1.00 83.69 72 VAL A CA 1
ATOM 601 C C . VAL A 1 72 ? -16.927 -6.664 7.310 1.00 83.69 72 VAL A C 1
ATOM 603 O O . VAL A 1 72 ? -18.063 -6.821 6.863 1.00 83.69 72 VAL A O 1
ATOM 606 N N . HIS A 1 73 ? -16.482 -7.348 8.368 1.00 76.12 73 HIS A N 1
ATOM 607 C CA . HIS A 1 73 ? -17.300 -8.335 9.072 1.00 76.12 73 HIS A CA 1
ATOM 608 C C . HIS A 1 73 ? -18.567 -7.711 9.672 1.00 76.12 73 HIS A C 1
ATOM 610 O O . HIS A 1 73 ? -19.664 -8.242 9.490 1.00 76.12 73 HIS A O 1
ATOM 616 N N . ASN A 1 74 ? -18.439 -6.560 10.331 1.00 71.19 74 ASN A N 1
ATOM 617 C CA . ASN A 1 74 ? -19.559 -5.856 10.948 1.00 71.19 74 ASN A CA 1
ATOM 618 C C . ASN A 1 74 ? -20.529 -5.308 9.898 1.00 71.19 74 ASN A C 1
ATOM 620 O O . ASN A 1 74 ? -21.732 -5.475 10.048 1.00 71.19 74 ASN A O 1
ATOM 624 N N . THR A 1 75 ? -20.024 -4.763 8.791 1.00 67.38 75 THR A N 1
ATOM 625 C CA . THR A 1 75 ? -20.858 -4.237 7.697 1.00 67.38 75 THR A CA 1
ATOM 626 C C . THR A 1 75 ? -21.673 -5.351 7.028 1.00 67.38 75 THR A C 1
ATOM 628 O O . THR A 1 75 ? -22.857 -5.178 6.739 1.00 67.38 75 THR A O 1
ATOM 631 N N . ILE A 1 76 ? -21.069 -6.528 6.814 1.00 61.47 76 ILE A N 1
ATOM 632 C CA . ILE A 1 76 ? -21.777 -7.715 6.302 1.00 61.47 76 ILE A CA 1
ATOM 633 C C . ILE A 1 76 ? -22.860 -8.170 7.288 1.00 61.47 76 ILE A C 1
ATOM 635 O O . ILE A 1 76 ? -23.954 -8.552 6.874 1.00 61.47 76 ILE A O 1
ATOM 639 N N . THR A 1 77 ? -22.566 -8.123 8.587 1.00 59.69 77 THR A N 1
ATOM 640 C CA . THR A 1 77 ? -23.500 -8.559 9.632 1.00 59.69 77 THR A CA 1
ATOM 641 C C . THR A 1 77 ? -24.661 -7.572 9.797 1.00 59.69 77 THR A C 1
ATOM 643 O O . THR A 1 77 ? -25.804 -7.999 9.923 1.00 59.69 77 THR A O 1
ATOM 646 N N . GLU A 1 78 ? -24.418 -6.264 9.695 1.00 52.53 78 GLU A N 1
ATOM 647 C CA . GLU A 1 78 ? -25.460 -5.227 9.730 1.00 52.53 78 GLU A CA 1
ATOM 648 C C . GLU A 1 78 ? -26.406 -5.296 8.520 1.00 52.53 78 GLU A C 1
ATOM 650 O O . GLU A 1 78 ? -27.614 -5.114 8.677 1.00 52.53 78 GLU A O 1
ATOM 655 N N . ALA A 1 79 ? -25.908 -5.659 7.331 1.00 52.38 79 ALA A N 1
ATOM 656 C CA . ALA A 1 79 ? -26.755 -5.896 6.158 1.00 52.38 79 ALA A CA 1
ATOM 657 C C . ALA A 1 79 ? -27.731 -7.081 6.341 1.00 52.38 79 ALA A C 1
ATOM 659 O O . ALA A 1 79 ? -28.777 -7.123 5.692 1.00 52.38 79 ALA A O 1
ATOM 6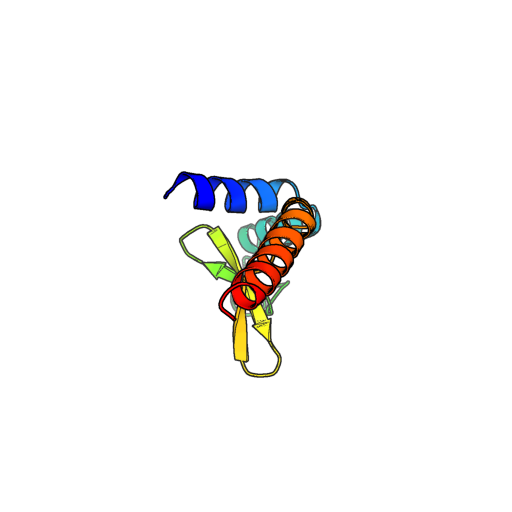60 N N . ALA A 1 80 ? -27.429 -8.025 7.239 1.00 52.88 80 ALA A N 1
ATOM 661 C CA . ALA A 1 80 ? -28.292 -9.165 7.549 1.00 52.88 80 ALA A CA 1
ATOM 662 C C . ALA A 1 80 ? -29.419 -8.841 8.555 1.00 52.88 80 ALA A C 1
ATOM 664 O O . ALA A 1 80 ? -30.300 -9.673 8.760 1.00 52.88 80 ALA A O 1
ATOM 665 N N . HIS A 1 81 ? -29.430 -7.642 9.153 1.00 51.56 81 HIS A N 1
ATOM 666 C CA . HIS A 1 81 ? -30.473 -7.183 10.084 1.00 51.56 81 HIS A CA 1
ATOM 667 C C . HIS A 1 81 ? -31.616 -6.397 9.412 1.00 51.56 81 HIS A C 1
ATOM 669 O O . HIS A 1 81 ? -32.493 -5.879 10.101 1.00 51.56 81 HIS A O 1
ATOM 675 N N . ALA A 1 82 ? -31.636 -6.319 8.079 1.00 49.53 82 ALA A N 1
ATOM 676 C CA . ALA A 1 82 ? -32.702 -5.685 7.298 1.00 49.53 82 ALA A CA 1
ATOM 677 C C . ALA A 1 82 ? -33.781 -6.680 6.804 1.00 49.53 82 ALA A C 1
ATOM 679 O O . ALA A 1 82 ? -34.3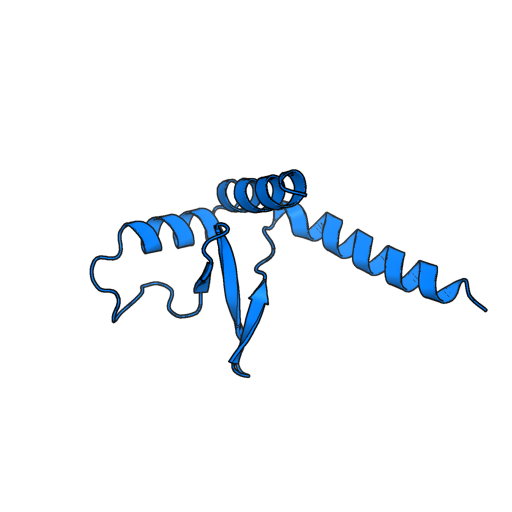49 -6.480 5.728 1.00 49.53 82 ALA A O 1
ATOM 680 N N . GLY A 1 83 ? -34.034 -7.761 7.556 1.00 46.09 83 GLY A N 1
ATOM 681 C CA . GLY A 1 83 ? -35.020 -8.808 7.244 1.00 46.09 83 GLY A CA 1
ATOM 682 C C . GLY A 1 83 ? -36.114 -8.933 8.292 1.00 46.09 83 GLY A C 1
ATOM 683 O O . GLY A 1 83 ? -35.771 -8.896 9.494 1.00 46.09 83 GLY A O 1
#

Organism: NCBI:txid2804957

Secondary structure (DSSP, 8-state):
-HHHHHHHHHHHHH-HHHHHHHHHHHH---TTS-S-TTEEE-TTS-EEEE-TTS-EEEPPPHHHHHHHHHHHHHHHHHHTT--

Radius of gyration: 15.81 Å; chains: 1; bounding box: 52×25×29 Å